Protein AF-A0A1B8TM11-F1 (afdb_monomer_lite)

Secondary structure (DSSP, 8-state):
--HHHHHHHHHHHHHHHHHHHHHHTT----PPPP------------------------------------------HHHHHHHHHHHTT--HHHHHHHTT--HHHHHHHHHHTT-------

Foldseek 3Di:
DCPVVVVVVVVVVVVVVVVVVCVVVVNPPPDPDPDDDDDDDDDDDDDDDDDDDDDDDDDDDDDDDDDDDDPDPDQPPLLVQLLVCLVVLHDLVRSCVVVVHDSVVSVVSCVVVVRDRDHPD

Radius of gyration: 27.38 Å; chains: 1; bounding box: 31×58×80 Å

Sequence (121 aa):
MHERAAQLIYRTLCRVEARLARQALGMDQVPPMPALQVEEVAAVEPAELEEVLQPEAAPVDAFDDEPAPSPSPLLPPMAARIEAMAKRGWTPQMAAHDLRLHPKRVRQIARDYHITFHCLR

Structure (mmCIF, N/CA/C/O backbone):
data_AF-A0A1B8TM11-F1
#
_entry.id   AF-A0A1B8TM11-F1
#
loop_
_atom_site.group_PDB
_atom_site.id
_atom_site.type_symbol
_atom_site.label_atom_id
_atom_site.label_alt_id
_atom_site.label_comp_id
_atom_site.label_asym_id
_atom_site.label_entity_id
_atom_site.label_seq_id
_atom_site.pdbx_PDB_ins_code
_atom_site.Cartn_x
_atom_site.Cartn_y
_atom_site.Cartn_z
_atom_site.occupancy
_atom_site.B_iso_or_equiv
_atom_site.auth_seq_id
_atom_site.auth_comp_id
_atom_site.auth_asym_id
_atom_site.auth_atom_id
_atom_site.pdbx_PDB_model_num
ATOM 1 N N . MET A 1 1 ? -9.868 -21.741 -17.598 1.00 53.34 1 MET A N 1
ATOM 2 C CA . MET A 1 1 ? -8.804 -21.418 -18.576 1.00 53.34 1 MET A CA 1
ATOM 3 C C . MET A 1 1 ? -8.980 -19.963 -19.005 1.00 53.34 1 MET A C 1
ATOM 5 O O . MET A 1 1 ? -10.042 -19.604 -19.492 1.00 53.34 1 MET A O 1
ATOM 9 N N . HIS A 1 2 ? -8.010 -19.100 -18.691 1.00 68.12 2 HIS A N 1
ATOM 10 C CA . HIS A 1 2 ? -8.150 -17.635 -18.626 1.00 68.12 2 HIS A CA 1
ATOM 11 C C . HIS A 1 2 ? -7.940 -16.921 -19.973 1.00 68.12 2 HIS A C 1
ATOM 13 O O . HIS A 1 2 ? -7.069 -16.062 -20.104 1.00 68.12 2 HIS A O 1
ATOM 19 N N . GLU A 1 3 ? -8.750 -17.244 -20.975 1.00 79.12 3 GLU A N 1
ATOM 20 C CA . GLU A 1 3 ? -8.635 -16.677 -22.327 1.00 79.12 3 GLU A CA 1
ATOM 21 C C . GLU A 1 3 ? -8.681 -15.137 -22.335 1.00 79.12 3 GLU A C 1
ATOM 23 O O . GLU A 1 3 ? -7.867 -14.467 -22.970 1.00 79.12 3 GLU A O 1
ATOM 28 N N . ARG A 1 4 ? -9.555 -14.555 -21.507 1.00 80.56 4 ARG A N 1
ATOM 29 C CA . ARG A 1 4 ? -9.673 -13.099 -21.353 1.00 80.56 4 ARG A CA 1
ATOM 30 C C . ARG A 1 4 ? -8.426 -12.454 -20.737 1.00 80.56 4 ARG A C 1
ATOM 32 O O . ARG A 1 4 ? -8.093 -11.325 -21.085 1.00 80.56 4 ARG A O 1
ATOM 39 N N . ALA A 1 5 ? -7.729 -13.157 -19.842 1.00 86.56 5 ALA A N 1
ATOM 40 C CA . ALA A 1 5 ? -6.484 -12.658 -19.261 1.00 86.56 5 ALA A CA 1
ATOM 41 C C . ALA A 1 5 ? -5.348 -12.691 -20.292 1.00 86.56 5 ALA A C 1
ATOM 43 O O . ALA A 1 5 ? -4.614 -11.714 -20.415 1.00 86.56 5 ALA A O 1
ATOM 44 N N . ALA A 1 6 ? -5.261 -13.759 -21.091 1.00 88.06 6 ALA A N 1
ATOM 45 C CA . ALA A 1 6 ? -4.278 -13.873 -22.166 1.00 88.06 6 ALA A CA 1
ATOM 46 C C . ALA A 1 6 ? -4.454 -12.771 -23.229 1.00 88.06 6 ALA A C 1
ATOM 48 O O . ALA A 1 6 ? -3.480 -12.131 -23.622 1.00 88.06 6 ALA A O 1
ATOM 49 N N . GLN A 1 7 ? -5.695 -12.470 -23.624 1.00 91.69 7 GLN A N 1
ATOM 50 C CA . GLN A 1 7 ? -5.990 -11.388 -24.572 1.00 91.69 7 GLN A CA 1
ATOM 51 C C . GLN A 1 7 ? -5.609 -10.000 -24.034 1.00 91.69 7 GLN A C 1
ATOM 53 O O . GLN A 1 7 ? -5.131 -9.149 -24.788 1.00 91.69 7 GLN A O 1
ATOM 58 N N . LEU A 1 8 ? -5.812 -9.757 -22.734 1.00 92.94 8 LEU A N 1
ATOM 59 C CA . LEU A 1 8 ? -5.402 -8.505 -22.094 1.00 92.94 8 LEU A CA 1
ATOM 60 C C . LEU A 1 8 ? -3.880 -8.367 -22.077 1.00 92.94 8 LEU A C 1
ATOM 62 O O . LEU A 1 8 ? -3.375 -7.316 -22.466 1.00 92.94 8 LEU A O 1
ATOM 66 N N . ILE A 1 9 ? -3.169 -9.433 -21.699 1.00 93.25 9 ILE A N 1
ATOM 67 C CA . ILE A 1 9 ? -1.701 -9.465 -21.686 1.00 93.25 9 ILE A CA 1
ATOM 68 C C . ILE A 1 9 ? -1.159 -9.191 -23.092 1.00 93.25 9 ILE A C 1
ATOM 70 O O . ILE A 1 9 ? -0.357 -8.275 -23.273 1.00 93.25 9 ILE A O 1
ATOM 74 N N . TYR A 1 10 ? -1.670 -9.893 -24.104 1.00 93.69 10 TYR A N 1
ATOM 75 C CA . TYR A 1 10 ? -1.257 -9.698 -25.492 1.00 93.69 10 TYR A CA 1
ATOM 76 C C . TYR A 1 10 ? -1.469 -8.250 -25.962 1.00 93.69 10 TYR A C 1
ATOM 78 O O . TYR A 1 10 ? -0.545 -7.602 -26.449 1.00 93.69 10 TYR A O 1
ATOM 86 N N . ARG A 1 11 ? -2.656 -7.680 -25.713 1.00 92.81 11 ARG A N 1
ATOM 87 C CA . ARG A 1 11 ? -2.950 -6.278 -26.055 1.00 92.81 11 ARG A CA 1
ATOM 88 C C . ARG A 1 11 ? -2.027 -5.287 -25.356 1.00 92.81 11 ARG A C 1
ATOM 90 O O . ARG A 1 11 ? -1.677 -4.267 -25.951 1.00 92.81 11 ARG A O 1
ATOM 97 N N . THR A 1 12 ? -1.668 -5.544 -24.099 1.00 93.81 12 THR A N 1
ATOM 98 C CA . THR A 1 12 ? -0.733 -4.676 -23.377 1.00 93.81 12 THR A CA 1
ATOM 99 C C . THR A 1 12 ? 0.672 -4.747 -23.960 1.00 93.81 12 THR A C 1
ATOM 101 O O . THR A 1 12 ? 1.275 -3.695 -24.155 1.00 93.81 12 THR A O 1
ATOM 104 N N . LEU A 1 13 ? 1.149 -5.941 -24.321 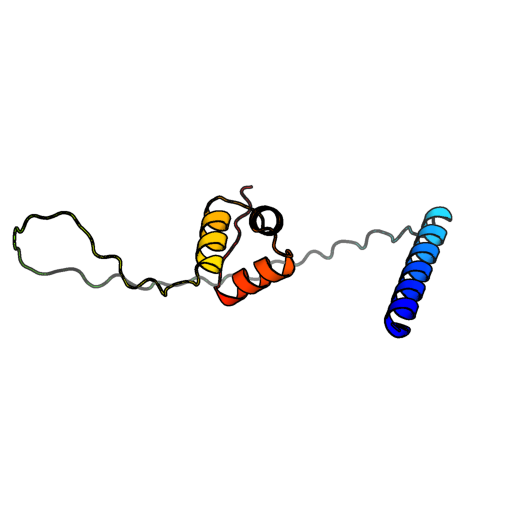1.00 94.81 13 LEU A N 1
ATOM 105 C CA . LEU A 1 13 ? 2.468 -6.123 -24.924 1.00 94.81 13 LEU A CA 1
ATOM 106 C C . LEU A 1 13 ? 2.569 -5.405 -26.274 1.00 94.81 13 LEU A C 1
ATOM 108 O O . LEU A 1 13 ? 3.468 -4.586 -26.445 1.00 94.81 13 LEU A O 1
ATOM 112 N N . CYS A 1 14 ? 1.580 -5.561 -27.160 1.00 91.75 14 CYS A N 1
ATOM 113 C CA . CYS A 1 14 ? 1.590 -4.875 -28.457 1.00 91.75 14 CYS A CA 1
ATOM 114 C C . CYS A 1 14 ? 1.631 -3.340 -28.332 1.00 91.75 14 CYS A C 1
ATOM 116 O O . CYS A 1 14 ? 2.261 -2.662 -29.142 1.00 91.75 14 CYS A O 1
ATOM 118 N N . ARG A 1 15 ? 0.970 -2.757 -27.318 1.00 89.50 15 ARG A N 1
ATOM 119 C CA . ARG A 1 15 ? 1.020 -1.300 -27.080 1.00 89.50 15 ARG A CA 1
ATOM 120 C C . ARG A 1 15 ? 2.394 -0.838 -26.605 1.00 89.50 15 ARG A C 1
ATOM 122 O O . ARG A 1 15 ? 2.819 0.254 -26.976 1.00 89.50 15 ARG A O 1
ATOM 129 N N . VAL A 1 16 ? 3.054 -1.638 -25.771 1.00 90.06 16 VAL A N 1
ATOM 130 C CA . VAL A 1 16 ? 4.400 -1.337 -25.272 1.00 90.06 16 VAL A CA 1
ATOM 131 C C . VAL A 1 16 ? 5.409 -1.443 -26.409 1.00 90.06 16 VAL A C 1
ATOM 133 O O . VAL A 1 16 ? 6.171 -0.505 -26.612 1.00 90.06 16 VAL A O 1
ATOM 136 N N . GLU A 1 17 ? 5.353 -2.510 -27.204 1.00 88.50 17 GLU A N 1
ATOM 137 C CA . GLU A 1 17 ? 6.221 -2.694 -28.373 1.00 88.50 17 GLU A CA 1
ATOM 138 C C . G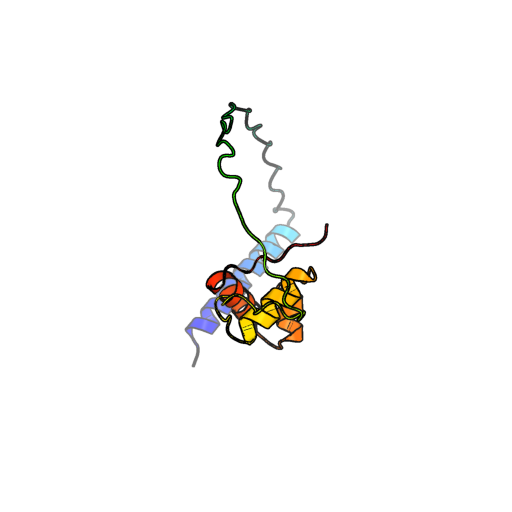LU A 1 17 ? 6.054 -1.562 -29.390 1.00 88.50 17 GLU A C 1
ATOM 140 O O . GLU A 1 17 ? 7.043 -0.993 -29.844 1.00 88.50 17 GLU A O 1
ATOM 145 N N . ALA A 1 18 ? 4.816 -1.149 -29.683 1.00 80.06 18 ALA A N 1
ATOM 146 C CA . ALA A 1 18 ? 4.563 -0.025 -30.583 1.00 80.06 18 ALA A CA 1
ATOM 147 C C . ALA A 1 18 ? 5.112 1.307 -30.043 1.00 80.06 18 ALA A C 1
ATOM 149 O O . ALA A 1 18 ? 5.596 2.130 -30.819 1.00 80.06 18 ALA A O 1
ATOM 150 N N . ARG A 1 19 ? 5.053 1.533 -28.722 1.00 81.62 19 ARG A N 1
ATOM 151 C CA . ARG A 1 19 ? 5.641 2.725 -28.089 1.00 81.62 19 ARG A CA 1
ATOM 152 C C . ARG A 1 19 ? 7.166 2.683 -28.154 1.00 81.62 19 ARG A C 1
ATOM 154 O O . ARG A 1 19 ? 7.773 3.665 -28.556 1.00 81.62 19 ARG A O 1
ATOM 161 N N . LEU A 1 20 ? 7.772 1.541 -27.840 1.00 82.25 20 LEU A N 1
ATOM 162 C CA . LEU A 1 20 ? 9.221 1.361 -27.925 1.00 82.25 20 LEU A CA 1
ATOM 163 C C . LEU A 1 20 ? 9.731 1.519 -29.362 1.00 82.25 20 LEU A C 1
ATOM 165 O O . LEU A 1 20 ? 10.752 2.164 -29.571 1.00 82.25 20 LEU A O 1
ATOM 169 N N . ALA A 1 21 ? 8.999 1.014 -30.358 1.00 79.25 21 ALA A N 1
ATOM 170 C CA . ALA A 1 21 ? 9.332 1.208 -31.767 1.00 79.25 21 ALA A CA 1
ATOM 171 C C . ALA A 1 21 ? 9.269 2.690 -32.177 1.00 79.25 21 ALA A C 1
ATOM 173 O O . ALA A 1 21 ? 10.161 3.175 -32.867 1.00 79.25 21 ALA A O 1
ATOM 174 N N . ARG A 1 22 ? 8.260 3.440 -31.712 1.00 75.44 22 ARG A N 1
ATOM 175 C CA . ARG A 1 22 ? 8.166 4.895 -31.946 1.00 75.44 22 ARG A CA 1
ATOM 176 C C . ARG A 1 22 ? 9.292 5.666 -31.262 1.00 75.44 22 ARG A C 1
ATOM 178 O O . ARG A 1 22 ? 9.848 6.576 -31.870 1.00 75.44 22 ARG A O 1
ATOM 185 N N . GLN A 1 23 ? 9.657 5.270 -30.046 1.00 77.00 23 GLN A N 1
ATOM 186 C CA . GLN A 1 23 ? 10.775 5.846 -29.306 1.00 77.00 23 GLN A CA 1
ATOM 187 C C . GLN A 1 23 ? 12.117 5.562 -29.999 1.00 77.00 23 GLN A C 1
ATOM 189 O O . GLN A 1 23 ? 12.933 6.469 -30.138 1.00 77.00 23 GLN A O 1
ATOM 194 N N . ALA A 1 24 ? 12.323 4.338 -30.496 1.00 75.69 24 ALA A N 1
ATOM 195 C CA . ALA A 1 24 ? 13.515 3.947 -31.251 1.00 75.69 24 ALA A CA 1
ATOM 196 C C . ALA A 1 24 ? 13.635 4.688 -32.593 1.00 75.69 24 ALA A C 1
ATOM 198 O O . ALA A 1 24 ? 14.738 5.011 -33.022 1.00 75.69 24 ALA A O 1
ATOM 199 N N . LEU A 1 25 ? 12.504 5.008 -33.227 1.00 78.38 25 LEU A N 1
ATOM 200 C CA . LEU A 1 25 ? 12.441 5.841 -34.431 1.00 78.38 25 LEU A CA 1
ATOM 201 C C . LEU A 1 25 ? 12.514 7.351 -34.130 1.00 78.38 25 LEU A C 1
ATOM 203 O O . LEU A 1 25 ? 12.373 8.160 -35.044 1.00 78.38 25 LEU A O 1
ATOM 207 N N . GLY A 1 26 ? 12.704 7.750 -32.866 1.00 72.25 26 GLY A N 1
ATOM 208 C CA . GLY A 1 26 ? 12.790 9.157 -32.463 1.00 72.25 26 GLY A CA 1
ATOM 209 C C . GLY A 1 26 ? 11.488 9.946 -32.649 1.00 72.25 26 GLY A C 1
ATOM 210 O O . GLY A 1 26 ? 11.507 11.175 -32.627 1.00 72.25 26 GLY A O 1
ATOM 211 N N . MET A 1 27 ? 10.354 9.260 -32.829 1.00 64.94 27 MET A N 1
ATOM 212 C CA . MET A 1 27 ? 9.047 9.862 -33.130 1.00 64.94 27 MET A CA 1
ATOM 213 C C . MET A 1 27 ? 8.250 10.267 -31.877 1.00 64.94 27 MET A C 1
ATOM 215 O O . MET A 1 27 ? 7.102 10.685 -31.999 1.00 64.94 27 MET A O 1
ATOM 219 N N . ASP A 1 28 ? 8.833 10.146 -30.680 1.00 61.53 28 ASP A N 1
ATOM 220 C CA . ASP A 1 28 ? 8.198 10.481 -29.391 1.00 61.53 28 ASP A CA 1
ATOM 221 C C . ASP A 1 28 ? 8.534 11.908 -28.906 1.00 61.53 28 ASP A C 1
ATOM 223 O O . ASP A 1 28 ? 8.434 12.222 -27.720 1.00 61.53 28 ASP A O 1
ATOM 227 N N . GLN A 1 29 ? 8.932 12.804 -29.817 1.00 59.91 29 GLN A N 1
ATOM 228 C CA . GLN A 1 29 ? 9.014 14.230 -29.504 1.00 59.91 29 GLN A CA 1
ATOM 229 C C . GLN A 1 29 ? 7.605 14.822 -29.484 1.00 59.91 29 GLN A C 1
ATOM 231 O O . GLN A 1 29 ? 7.133 15.394 -30.464 1.00 59.91 29 GLN A O 1
ATOM 236 N N . VAL A 1 30 ? 6.916 14.670 -28.354 1.00 63.16 30 VAL A N 1
ATOM 237 C CA . VAL A 1 30 ? 5.793 15.547 -28.022 1.00 63.16 30 VAL A CA 1
ATOM 238 C C . VAL A 1 30 ? 6.411 16.911 -27.700 1.00 63.16 30 VAL A C 1
ATOM 240 O O . VAL A 1 30 ? 7.133 17.005 -26.704 1.00 63.16 30 VAL A O 1
ATOM 243 N N . PRO A 1 31 ? 6.205 17.956 -28.525 1.00 53.75 31 PRO A N 1
ATOM 244 C CA . PRO A 1 31 ? 6.693 19.281 -28.179 1.00 53.75 31 PRO A CA 1
ATOM 245 C C . PRO A 1 31 ? 6.085 19.681 -26.827 1.00 53.75 31 PRO A C 1
ATOM 247 O O . PRO A 1 31 ? 4.903 19.403 -26.593 1.00 53.75 31 PRO A O 1
ATOM 250 N N . PRO A 1 32 ? 6.861 20.292 -25.916 1.00 52.78 32 PRO A N 1
ATOM 251 C CA . PRO A 1 32 ? 6.322 20.728 -24.638 1.00 52.78 32 PRO A CA 1
ATOM 252 C C . PRO A 1 32 ? 5.171 21.697 -24.914 1.00 52.78 32 PRO A C 1
ATOM 254 O O . PRO A 1 32 ? 5.358 22.718 -25.576 1.00 52.78 32 PRO A O 1
ATOM 257 N N . MET A 1 33 ? 3.964 21.361 -24.451 1.00 56.16 33 MET A N 1
ATOM 258 C CA . MET A 1 33 ? 2.854 22.305 -24.525 1.00 56.16 33 MET A CA 1
ATOM 259 C C . MET A 1 33 ? 3.222 23.540 -23.696 1.00 56.16 33 MET A C 1
ATOM 261 O O . MET A 1 33 ? 3.702 23.378 -22.568 1.00 56.16 33 MET A O 1
ATOM 265 N N . PRO A 1 34 ? 3.022 24.762 -24.218 1.00 52.50 34 PRO A N 1
ATOM 266 C CA . PRO A 1 34 ? 3.266 25.963 -23.440 1.00 52.50 34 PRO A CA 1
ATOM 267 C C . PRO A 1 34 ? 2.352 25.956 -22.211 1.00 52.50 34 PRO A C 1
ATOM 269 O O . PRO A 1 34 ? 1.155 25.681 -22.311 1.00 52.50 34 PRO A O 1
ATOM 272 N N . ALA A 1 35 ? 2.936 26.229 -21.045 1.00 49.81 35 ALA A N 1
ATOM 273 C CA . ALA A 1 35 ? 2.197 26.381 -19.805 1.00 49.81 35 ALA A CA 1
ATOM 274 C C . ALA A 1 35 ? 1.243 27.576 -19.941 1.00 49.81 35 ALA A C 1
ATOM 276 O O . ALA A 1 35 ? 1.677 28.726 -19.984 1.00 49.81 35 ALA A O 1
ATOM 277 N N . LEU A 1 36 ? -0.057 27.297 -20.031 1.00 53.53 36 LEU A N 1
ATOM 278 C CA . LEU A 1 36 ? -1.090 28.302 -19.821 1.00 53.53 36 LEU A CA 1
ATOM 279 C C . LEU A 1 36 ? -0.983 28.768 -18.366 1.00 53.53 36 LEU A C 1
ATOM 281 O O . LEU A 1 36 ? -1.193 27.989 -17.436 1.00 53.53 36 LEU A O 1
ATOM 285 N N . GLN A 1 37 ? -0.586 30.026 -18.196 1.00 47.97 37 GLN A N 1
ATOM 286 C CA . GLN A 1 37 ? -0.602 30.726 -16.920 1.00 47.97 37 GLN A CA 1
ATOM 287 C C . GLN A 1 37 ? -2.060 30.815 -16.464 1.00 47.97 37 GLN A C 1
ATOM 289 O O . GLN A 1 37 ? -2.902 31.349 -17.182 1.00 47.97 37 GLN A O 1
ATOM 294 N N . VAL A 1 38 ? -2.366 30.233 -15.308 1.00 54.84 38 VAL A N 1
ATOM 295 C CA . VAL A 1 38 ? -3.674 30.388 -14.673 1.00 54.84 38 VAL A CA 1
ATOM 296 C C . VAL A 1 38 ? -3.586 31.651 -13.829 1.00 54.84 38 VAL A C 1
ATOM 298 O O . VAL A 1 38 ? -2.880 31.669 -12.823 1.00 54.84 38 VAL A O 1
ATOM 301 N N . GLU A 1 39 ? -4.235 32.712 -14.307 1.00 49.81 39 GLU A N 1
ATOM 302 C CA . GLU A 1 39 ? -4.409 33.964 -13.581 1.00 49.81 39 GLU A CA 1
ATOM 303 C C . GLU A 1 39 ? -5.143 33.736 -12.253 1.00 49.81 39 GLU A C 1
ATOM 305 O O . GLU A 1 39 ? -6.121 32.994 -12.143 1.00 49.81 39 GLU A O 1
ATOM 310 N N . GLU A 1 40 ? -4.597 34.410 -11.253 1.00 54.78 40 GLU A N 1
ATOM 311 C CA . GLU A 1 40 ? -5.067 34.625 -9.897 1.00 54.78 40 GLU A CA 1
ATOM 312 C C . GLU A 1 40 ? -6.454 35.282 -9.881 1.00 54.78 40 GLU A C 1
ATOM 314 O O . GLU A 1 40 ? -6.641 36.360 -10.442 1.00 54.78 40 GLU A O 1
ATOM 319 N N . VAL A 1 41 ? -7.430 34.666 -9.200 1.00 45.62 41 VAL A N 1
ATOM 320 C CA . VAL A 1 41 ? -8.691 35.340 -8.858 1.00 45.62 41 VAL A CA 1
ATOM 321 C C . VAL A 1 41 ? -9.086 35.039 -7.410 1.00 45.62 41 VAL A C 1
ATOM 323 O O . VAL A 1 41 ? -9.571 33.960 -7.085 1.00 45.62 41 VAL A O 1
ATOM 326 N N . ALA A 1 42 ? -8.854 36.064 -6.588 1.00 40.16 42 ALA A N 1
ATOM 327 C CA . ALA A 1 42 ? -9.663 36.576 -5.480 1.00 40.16 42 ALA A CA 1
ATOM 328 C C . ALA A 1 42 ? -10.062 35.656 -4.303 1.00 40.16 42 ALA A C 1
ATOM 330 O O . ALA A 1 42 ? -10.994 34.861 -4.369 1.00 40.16 42 ALA A O 1
ATOM 331 N N . ALA A 1 43 ? -9.383 35.918 -3.180 1.00 48.69 43 ALA A N 1
ATOM 332 C CA . ALA A 1 43 ? -9.924 36.258 -1.858 1.00 48.69 43 ALA A CA 1
ATOM 333 C C . ALA A 1 43 ? -11.318 35.732 -1.460 1.00 48.69 43 ALA A C 1
ATOM 335 O O . ALA A 1 43 ? -12.334 36.222 -1.947 1.00 48.69 43 ALA A O 1
ATOM 336 N N . VAL A 1 44 ? -11.351 34.891 -0.419 1.00 45.09 44 VAL A N 1
ATOM 337 C CA . VAL A 1 44 ? -12.447 34.864 0.564 1.00 45.09 44 VAL A CA 1
ATOM 338 C C . VAL A 1 44 ? -11.843 34.632 1.953 1.00 45.09 44 VAL A C 1
ATOM 340 O O . VAL A 1 44 ? -11.213 33.605 2.201 1.00 45.09 44 VAL A O 1
ATOM 343 N N . GLU A 1 45 ? -12.009 35.616 2.832 1.00 51.12 45 GLU A N 1
ATOM 344 C CA . GLU A 1 45 ? -11.588 35.594 4.236 1.00 51.12 45 GLU A CA 1
ATOM 345 C C . GLU A 1 45 ? -12.503 34.684 5.073 1.00 51.12 45 GLU A C 1
ATOM 347 O O . GLU A 1 45 ? -13.723 34.733 4.890 1.00 51.12 45 GLU A O 1
ATOM 352 N N . PRO A 1 46 ? -11.986 33.891 6.028 1.00 42.03 46 PRO A N 1
ATOM 353 C CA . PRO A 1 46 ? -12.822 33.318 7.069 1.00 42.03 46 PRO A CA 1
ATOM 354 C C . PRO A 1 46 ? -12.925 34.298 8.243 1.00 42.03 46 PRO A C 1
ATOM 356 O O . PRO A 1 46 ? -12.005 34.440 9.048 1.00 42.03 46 PRO A O 1
ATOM 359 N N . ALA A 1 47 ? -14.078 34.961 8.314 1.00 41.69 47 ALA A N 1
ATOM 360 C CA . ALA A 1 47 ? -14.543 35.696 9.477 1.00 41.69 47 ALA A CA 1
ATOM 361 C C . ALA A 1 47 ? -14.679 34.771 10.702 1.00 41.69 47 ALA A C 1
ATOM 363 O O . ALA A 1 47 ? -15.259 33.688 10.619 1.00 41.69 47 ALA A O 1
ATOM 364 N N . GLU A 1 48 ? -14.088 35.232 11.804 1.00 49.84 48 GLU A N 1
ATOM 365 C CA . GLU A 1 48 ? -14.615 35.263 13.174 1.00 49.84 48 GLU A CA 1
ATOM 366 C C . GLU A 1 48 ? -15.647 34.189 13.558 1.00 49.84 48 GLU A C 1
ATOM 368 O O . GLU A 1 48 ? -16.808 34.230 13.155 1.00 49.84 48 GLU A O 1
ATOM 373 N N . LEU A 1 49 ? -15.251 33.287 14.459 1.00 50.84 49 LEU A N 1
ATOM 374 C CA . LEU A 1 49 ? -16.191 32.636 15.367 1.00 50.84 49 LEU A CA 1
ATOM 375 C C . LEU A 1 49 ? -15.594 32.643 16.768 1.00 50.84 49 LEU A C 1
ATOM 377 O O . LEU A 1 49 ? -14.619 31.959 17.077 1.00 50.84 49 LEU A O 1
ATOM 381 N N . GLU A 1 50 ? -16.189 33.536 17.543 1.00 47.22 50 GLU A N 1
ATOM 382 C CA . GLU A 1 50 ? -15.843 33.968 18.877 1.00 47.22 50 GLU A CA 1
ATOM 383 C C . GLU A 1 50 ? -15.857 32.834 19.905 1.00 47.22 50 GLU A C 1
ATOM 385 O O . GLU A 1 50 ? -16.754 31.996 20.000 1.00 47.22 50 GLU A O 1
ATOM 390 N N . GLU A 1 51 ? -14.820 32.907 20.720 1.00 54.06 51 GLU A N 1
ATOM 391 C CA . GLU A 1 51 ? -14.703 32.494 22.103 1.00 54.06 51 GLU A CA 1
ATOM 392 C C . GLU A 1 51 ? -15.884 32.980 22.961 1.00 54.06 51 GLU A C 1
ATOM 394 O O . GLU A 1 51 ? -15.958 34.158 23.284 1.00 54.06 51 GLU A O 1
ATOM 399 N N . VAL A 1 52 ? -16.759 32.079 23.422 1.00 41.38 52 VAL A N 1
ATOM 400 C CA . VAL A 1 52 ? -17.454 32.257 24.709 1.00 41.38 52 VAL A CA 1
ATOM 401 C C . VAL A 1 52 ? -17.768 30.886 25.312 1.00 41.38 52 VAL A C 1
ATOM 403 O O . VAL A 1 52 ? -18.680 30.201 24.863 1.00 41.38 52 VAL A O 1
ATOM 406 N N . LEU A 1 53 ? -17.006 30.479 26.329 1.00 37.59 53 LEU A N 1
ATOM 407 C CA . LEU A 1 53 ? -17.536 30.099 27.648 1.00 37.59 53 LEU A CA 1
ATOM 408 C C . LEU A 1 53 ? -16.377 29.618 28.542 1.00 37.59 53 LEU A C 1
ATOM 410 O O . LEU A 1 53 ? -15.969 28.460 28.530 1.00 37.59 53 LEU A O 1
ATOM 414 N N . GLN A 1 54 ? -15.875 30.531 29.361 1.00 44.09 54 GLN A N 1
ATOM 415 C CA . GLN A 1 54 ? -15.376 30.225 30.703 1.00 44.09 54 GLN A CA 1
ATOM 416 C C . GLN A 1 54 ? -16.347 30.897 31.694 1.00 44.09 54 GLN A C 1
ATOM 418 O O . GLN A 1 54 ? -17.095 31.783 31.271 1.00 44.09 54 GLN A O 1
ATOM 423 N N . PRO A 1 55 ? -16.231 30.698 33.014 1.00 59.72 55 PRO A N 1
ATOM 424 C CA . PRO A 1 55 ? -16.029 29.488 33.823 1.00 59.72 55 PRO A CA 1
ATOM 425 C C . PRO A 1 55 ? -17.106 29.433 34.946 1.00 59.72 55 PRO A C 1
ATOM 427 O O . PRO A 1 55 ? -17.956 30.311 34.994 1.00 59.72 55 PRO A O 1
ATOM 430 N N . GLU A 1 56 ? -17.090 28.424 35.833 1.00 42.38 56 GLU A N 1
ATOM 431 C CA . GLU A 1 56 ? -17.452 28.503 37.281 1.00 42.38 56 GLU A CA 1
ATOM 432 C C . GLU A 1 56 ? -17.591 27.078 37.864 1.00 42.38 56 GLU A C 1
ATOM 434 O O . GLU A 1 56 ? -18.422 26.293 37.417 1.00 42.38 56 GLU A O 1
ATOM 439 N N . ALA A 1 57 ? -16.650 26.688 38.736 1.00 37.88 57 ALA A N 1
ATOM 440 C CA . ALA A 1 57 ? -16.850 26.418 40.177 1.00 37.88 57 ALA A CA 1
ATOM 441 C C . ALA A 1 57 ? -17.322 24.968 40.465 1.00 37.88 57 ALA A C 1
ATOM 443 O O . ALA A 1 57 ? -18.261 24.484 39.855 1.00 37.88 57 ALA A O 1
ATOM 444 N N . ALA A 1 58 ? -16.761 24.162 41.371 1.00 39.72 58 ALA A N 1
ATOM 445 C CA . ALA A 1 58 ? -15.888 24.364 42.527 1.00 39.72 58 ALA A CA 1
ATOM 446 C C . ALA A 1 58 ? -15.233 22.988 42.901 1.00 39.72 58 ALA A C 1
ATOM 448 O O . ALA A 1 58 ? -15.494 21.995 42.220 1.00 39.72 58 ALA A O 1
ATOM 449 N N . PRO A 1 59 ? -14.373 22.904 43.936 1.00 49.75 59 PRO A N 1
ATOM 450 C CA . PRO A 1 59 ? -13.250 21.970 44.027 1.00 49.75 59 PRO A CA 1
ATOM 451 C C . PRO A 1 59 ? -13.593 20.642 44.710 1.00 49.75 59 PRO A C 1
ATOM 453 O O . PRO A 1 59 ? -14.430 20.599 45.606 1.00 49.75 59 PRO A O 1
ATOM 456 N N . VAL A 1 60 ? -12.850 19.589 44.375 1.00 41.84 60 VAL A N 1
ATOM 457 C CA . VAL A 1 60 ? -12.636 18.445 45.272 1.00 41.84 60 VAL A CA 1
ATOM 458 C C . VAL A 1 60 ? -11.280 17.821 44.965 1.00 41.84 60 VAL A C 1
ATOM 460 O O . VAL A 1 60 ? -11.090 17.186 43.932 1.00 41.84 60 VAL A O 1
ATOM 463 N N . ASP A 1 61 ? -10.343 18.034 45.888 1.00 44.59 61 ASP A N 1
ATOM 464 C CA . ASP A 1 61 ? -9.164 17.196 46.068 1.00 44.59 61 ASP A CA 1
ATOM 465 C C . ASP A 1 61 ? -9.606 15.735 46.211 1.00 44.59 61 ASP A C 1
ATOM 467 O O . ASP A 1 61 ? -10.241 15.355 47.197 1.00 44.59 61 ASP A O 1
ATOM 471 N N . ALA A 1 62 ? -9.251 14.911 45.235 1.00 38.38 62 ALA A N 1
ATOM 472 C CA . ALA A 1 62 ? -9.184 13.471 45.396 1.00 38.38 62 ALA A CA 1
ATOM 473 C C . ALA A 1 62 ? -8.077 12.951 44.480 1.00 38.38 62 ALA A C 1
ATOM 475 O O . ALA A 1 62 ? -8.186 12.967 43.257 1.00 38.38 62 ALA A O 1
ATOM 476 N N . PHE A 1 63 ? -6.989 12.552 45.129 1.00 40.56 63 PHE A N 1
ATOM 477 C CA . PHE A 1 63 ? -5.939 11.691 44.612 1.00 40.56 63 PHE A CA 1
ATOM 478 C C . PHE A 1 63 ? -6.533 10.553 43.767 1.00 40.56 63 PHE A C 1
ATOM 480 O O . PHE A 1 63 ? -7.362 9.799 44.267 1.00 40.56 63 PHE A O 1
ATOM 487 N N . ASP A 1 64 ? -6.170 10.479 42.489 1.00 40.81 64 ASP A N 1
ATOM 488 C CA . ASP A 1 64 ? -5.416 9.370 41.890 1.00 40.81 64 ASP A CA 1
ATOM 489 C C . ASP A 1 64 ? -5.331 9.575 40.368 1.00 40.81 64 ASP A C 1
ATOM 491 O O . ASP A 1 64 ? -6.296 9.910 39.678 1.00 40.81 64 ASP A O 1
ATOM 495 N N . ASP A 1 65 ? -4.110 9.434 39.874 1.00 45.22 65 ASP A N 1
ATOM 496 C CA . ASP A 1 65 ? -3.647 9.730 38.526 1.00 45.22 65 ASP A CA 1
ATOM 497 C C . ASP A 1 65 ? -3.982 8.545 37.600 1.00 45.22 65 ASP A C 1
ATOM 499 O O . ASP A 1 65 ? -3.187 7.625 37.444 1.00 45.22 65 ASP A O 1
ATOM 503 N N . GLU A 1 66 ? -5.178 8.522 37.003 1.00 41.81 66 GLU A N 1
ATOM 504 C CA . GLU A 1 66 ? -5.452 7.674 35.831 1.00 41.81 66 GLU A CA 1
ATOM 505 C C . GLU A 1 66 ? -6.580 8.283 34.968 1.00 41.81 66 GLU A C 1
ATOM 507 O O . GLU A 1 66 ? -7.763 8.150 35.295 1.00 41.81 66 GLU A O 1
ATOM 512 N N . PRO A 1 67 ? -6.282 8.990 33.857 1.00 42.69 67 PRO A N 1
ATOM 513 C CA . PRO A 1 67 ? -7.332 9.474 32.976 1.00 42.69 67 PRO A CA 1
ATOM 514 C C . PRO A 1 67 ? -7.863 8.305 32.143 1.00 42.69 67 PRO A C 1
ATOM 516 O O . PRO A 1 67 ? -7.190 7.783 31.251 1.00 42.69 67 PRO A O 1
ATOM 519 N N . ALA A 1 68 ? -9.104 7.915 32.434 1.00 46.91 68 ALA A N 1
ATOM 520 C CA . ALA A 1 68 ? -9.901 7.003 31.627 1.00 46.91 68 ALA A CA 1
ATOM 521 C C . ALA A 1 68 ? -9.777 7.349 30.128 1.00 46.91 68 ALA A C 1
ATOM 523 O O . ALA A 1 68 ? -10.034 8.499 29.749 1.00 46.91 68 ALA A O 1
ATOM 524 N N . PRO A 1 69 ? -9.422 6.398 29.241 1.00 48.19 69 PRO A N 1
ATOM 525 C CA . PRO A 1 69 ? -9.442 6.680 27.821 1.00 48.19 69 PRO A CA 1
ATOM 526 C C . PRO A 1 69 ? -10.898 6.897 27.412 1.00 48.19 69 PRO A C 1
ATOM 528 O O . PRO A 1 69 ? -11.746 6.012 27.549 1.00 48.19 69 PRO A O 1
ATOM 531 N N . SER A 1 70 ? -11.184 8.090 26.892 1.00 46.31 70 SER A N 1
ATOM 532 C CA . SER A 1 70 ? -12.388 8.370 26.112 1.00 46.31 70 SER A CA 1
ATOM 533 C C . SER A 1 70 ? -12.641 7.206 25.143 1.00 46.31 70 SER A C 1
ATOM 535 O O . SER A 1 70 ? -11.660 6.641 24.642 1.00 46.31 70 SER A O 1
ATOM 537 N N . PRO A 1 71 ? -13.898 6.831 24.832 1.00 47.47 71 PRO A N 1
ATOM 538 C CA . PRO A 1 71 ? -14.167 5.806 23.834 1.00 47.47 71 PRO A CA 1
ATOM 539 C C . PRO A 1 71 ? -13.757 6.353 22.464 1.00 47.47 71 PRO A C 1
ATOM 541 O O . PRO A 1 71 ? -14.568 6.859 21.693 1.00 47.47 71 PRO A O 1
ATOM 544 N N . SER A 1 72 ? -12.461 6.272 22.163 1.00 54.84 72 SER A N 1
ATOM 545 C CA . SER A 1 72 ? -11.963 6.339 20.803 1.00 54.84 72 SER A CA 1
ATOM 546 C C . SER A 1 72 ? -12.764 5.294 20.035 1.00 54.84 72 SER A C 1
ATOM 548 O O . SER A 1 72 ? -12.886 4.170 20.537 1.00 54.84 72 SER A O 1
ATOM 550 N N . PRO A 1 73 ? -13.349 5.624 18.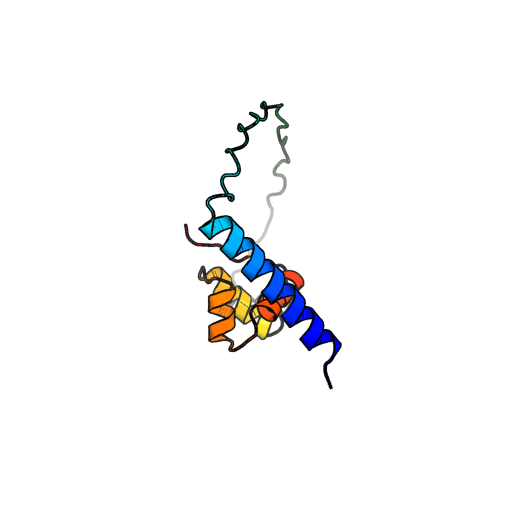871 1.00 58.00 73 PRO A N 1
ATOM 551 C CA . PRO A 1 73 ? -14.014 4.620 18.058 1.00 58.00 73 PRO A CA 1
ATOM 552 C C . PRO A 1 73 ? -13.009 3.489 17.852 1.00 58.00 73 PRO A C 1
ATOM 554 O O . PRO A 1 73 ? -11.943 3.710 17.279 1.00 58.00 73 PRO A O 1
ATOM 557 N N . LEU A 1 74 ? -13.294 2.320 18.437 1.00 71.25 74 LEU A N 1
ATOM 558 C CA . LEU A 1 74 ? -12.368 1.194 18.477 1.00 71.25 74 LEU A CA 1
ATOM 559 C C . LEU A 1 74 ? -12.055 0.794 17.038 1.00 71.25 74 LEU A C 1
ATOM 561 O O . LEU A 1 74 ? -12.831 0.099 16.381 1.00 71.25 74 LEU A O 1
ATOM 565 N N . LEU A 1 75 ? -10.920 1.267 16.528 1.00 73.44 75 LEU A N 1
ATOM 566 C CA . LEU A 1 75 ? -10.420 0.855 15.234 1.00 73.44 75 LEU A CA 1
ATOM 567 C C . LEU A 1 75 ? -10.162 -0.653 15.298 1.00 73.44 75 LEU A C 1
ATOM 569 O O . LEU A 1 75 ? -9.594 -1.136 16.284 1.00 73.44 75 LEU A O 1
ATOM 573 N N . PRO A 1 76 ? -10.510 -1.421 14.251 1.00 86.00 76 PRO A N 1
ATOM 574 C CA . PRO A 1 76 ? -10.077 -2.801 14.176 1.00 86.00 76 PRO A CA 1
ATOM 575 C C . PRO A 1 76 ? -8.556 -2.877 14.350 1.00 86.00 76 PRO A C 1
ATOM 577 O O . PRO A 1 76 ? -7.840 -1.977 13.894 1.00 86.00 76 PRO A O 1
ATOM 580 N N . PRO A 1 77 ? -8.026 -3.975 14.909 1.00 8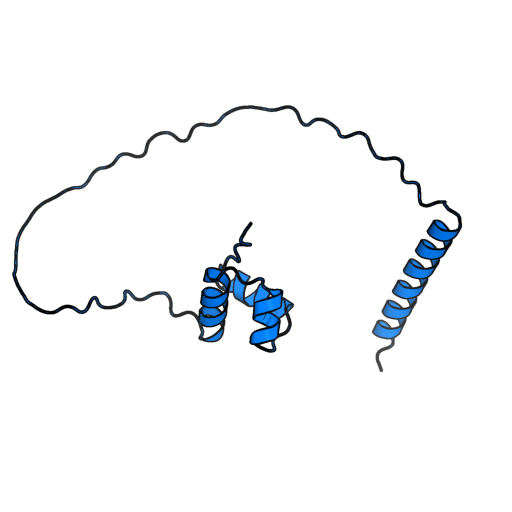8.56 77 PRO A N 1
ATOM 581 C CA . PRO A 1 77 ? -6.609 -4.089 15.258 1.00 88.56 77 PRO A CA 1
ATOM 582 C C . PRO A 1 77 ? -5.670 -3.830 14.068 1.00 88.56 77 PRO A C 1
ATOM 584 O O . PRO A 1 77 ? -4.554 -3.347 14.236 1.00 88.56 77 PRO A O 1
ATOM 587 N N . MET A 1 78 ? -6.127 -4.103 12.842 1.00 89.44 78 MET A N 1
ATOM 588 C CA . MET A 1 78 ? -5.377 -3.793 11.626 1.00 89.44 78 MET A CA 1
ATOM 589 C C . MET A 1 78 ? -5.341 -2.291 11.306 1.00 89.44 78 MET A C 1
ATOM 59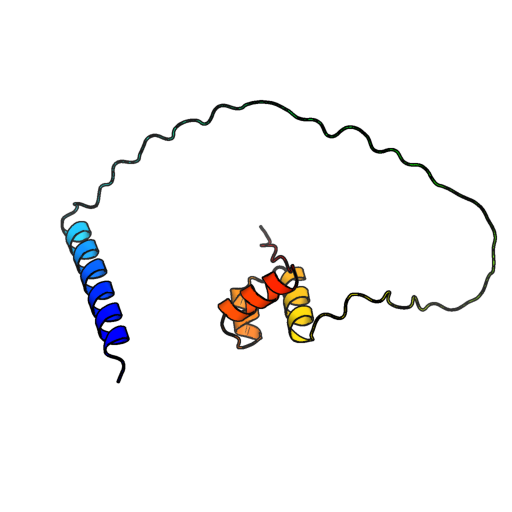1 O O . MET A 1 78 ? -4.291 -1.774 10.933 1.00 89.44 78 MET A O 1
ATOM 595 N N . ALA A 1 79 ? -6.467 -1.590 11.449 1.00 90.94 79 ALA A N 1
ATOM 596 C CA . ALA A 1 79 ? -6.559 -0.157 11.184 1.00 90.94 79 ALA A CA 1
ATOM 597 C C . ALA A 1 79 ? -5.736 0.641 12.204 1.00 90.94 79 ALA A C 1
ATOM 599 O O . ALA A 1 79 ? -4.950 1.490 11.799 1.00 90.94 79 ALA A O 1
ATOM 600 N N . ALA A 1 80 ? -5.799 0.273 13.489 1.00 91.50 80 ALA A N 1
ATOM 601 C CA . ALA A 1 80 ? -4.978 0.880 14.541 1.00 91.50 80 ALA A CA 1
ATOM 602 C C . ALA A 1 80 ? -3.468 0.734 14.267 1.00 91.50 80 ALA A C 1
ATOM 604 O O . ALA A 1 80 ? -2.698 1.683 14.410 1.00 91.50 80 ALA A O 1
ATOM 605 N N . ARG A 1 81 ? -3.026 -0.446 13.803 1.00 92.06 81 ARG A N 1
ATOM 606 C CA . ARG A 1 81 ? -1.621 -0.666 13.414 1.00 92.06 81 ARG A CA 1
ATOM 607 C C . ARG A 1 81 ? -1.212 0.203 12.225 1.00 92.06 81 ARG A C 1
ATOM 609 O O . ARG A 1 81 ? -0.122 0.770 12.238 1.00 92.06 81 ARG A O 1
ATOM 616 N N . ILE A 1 82 ? -2.068 0.305 11.207 1.00 92.69 82 ILE A N 1
ATOM 617 C CA . ILE A 1 82 ? -1.814 1.141 10.025 1.00 92.69 82 ILE A CA 1
ATOM 618 C C . ILE A 1 82 ? -1.747 2.623 10.413 1.00 92.69 82 ILE A C 1
ATOM 620 O O . ILE A 1 82 ? -0.848 3.325 9.957 1.00 92.69 82 ILE A O 1
ATOM 624 N N . GLU A 1 83 ? -2.638 3.085 11.288 1.00 92.75 83 GLU A N 1
ATOM 625 C CA . GLU A 1 83 ? -2.651 4.456 11.797 1.00 92.75 83 GLU A CA 1
ATOM 626 C C . GLU A 1 83 ? -1.374 4.781 12.585 1.00 92.75 83 GLU A C 1
ATOM 628 O O . GLU A 1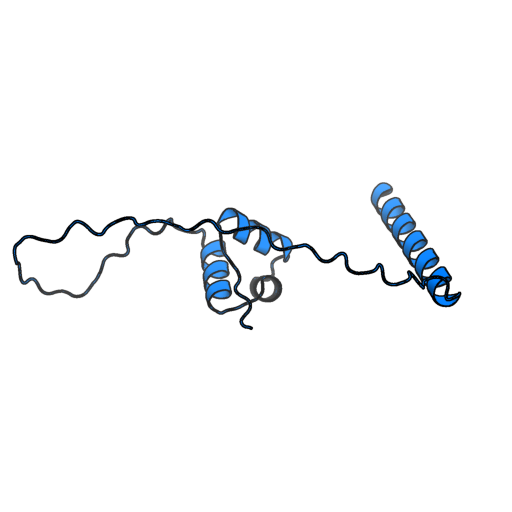 83 ? -0.742 5.809 12.348 1.00 92.75 83 GLU A O 1
ATOM 633 N N . ALA A 1 84 ? -0.931 3.879 13.466 1.00 91.94 84 ALA A N 1
ATOM 634 C CA . ALA A 1 84 ? 0.316 4.050 14.208 1.00 91.94 84 ALA A CA 1
ATOM 635 C C . ALA A 1 84 ? 1.540 4.148 13.279 1.00 91.94 84 ALA A C 1
ATOM 637 O O . ALA A 1 84 ? 2.439 4.953 13.521 1.00 91.94 84 ALA A O 1
ATOM 638 N N . MET A 1 85 ? 1.577 3.364 12.197 1.00 93.12 85 MET A N 1
ATOM 639 C CA . MET A 1 85 ? 2.625 3.472 11.174 1.00 93.12 85 MET A CA 1
ATOM 640 C C . MET A 1 85 ? 2.541 4.795 10.410 1.00 93.12 85 MET A C 1
ATOM 642 O O . MET A 1 85 ? 3.562 5.449 10.201 1.00 93.12 85 MET A O 1
ATOM 646 N N . ALA A 1 86 ? 1.335 5.222 10.037 1.00 91.44 86 ALA A N 1
ATOM 647 C CA . ALA A 1 86 ? 1.120 6.487 9.346 1.00 91.44 86 ALA A CA 1
ATOM 648 C C . ALA A 1 86 ? 1.581 7.689 10.191 1.00 91.44 86 ALA A C 1
ATOM 650 O O . ALA A 1 86 ? 2.282 8.561 9.678 1.00 91.44 86 ALA A O 1
ATOM 651 N N . LYS A 1 87 ? 1.300 7.678 11.503 1.00 91.19 87 LYS A N 1
ATOM 652 C CA . LYS A 1 87 ? 1.786 8.678 12.475 1.00 91.19 87 LYS A CA 1
ATOM 653 C C . LYS A 1 87 ? 3.314 8.709 12.597 1.00 91.19 87 LYS A C 1
ATOM 655 O O . LYS A 1 87 ? 3.879 9.754 12.890 1.00 91.19 87 LYS A O 1
ATOM 660 N N . ARG A 1 88 ? 3.995 7.590 12.327 1.00 91.25 88 ARG A N 1
ATOM 661 C CA . ARG A 1 88 ? 5.469 7.500 12.269 1.00 91.25 88 ARG A CA 1
ATOM 662 C C . ARG A 1 88 ? 6.053 7.957 10.924 1.00 91.25 88 ARG A C 1
ATOM 664 O O . ARG A 1 88 ? 7.242 7.761 10.692 1.00 91.25 88 ARG A O 1
ATOM 671 N N . GLY A 1 89 ? 5.236 8.501 10.020 1.00 91.44 89 GLY A N 1
ATOM 672 C CA . GLY A 1 89 ? 5.672 8.968 8.701 1.00 91.44 89 GLY A CA 1
ATOM 673 C C . GLY A 1 89 ? 5.909 7.848 7.687 1.00 91.44 89 GLY A C 1
ATOM 674 O O . GLY A 1 89 ? 6.613 8.040 6.696 1.00 91.44 89 GLY A O 1
ATOM 675 N N . TRP A 1 90 ? 5.363 6.652 7.926 1.00 92.75 90 TRP A N 1
ATOM 676 C CA . TRP A 1 90 ? 5.525 5.544 6.991 1.00 92.75 90 TRP A CA 1
ATOM 677 C C . TRP A 1 90 ? 4.741 5.793 5.709 1.00 92.75 90 TRP A C 1
ATOM 679 O O . TRP A 1 90 ? 3.694 6.433 5.709 1.00 92.75 90 TRP A O 1
ATOM 689 N N . THR A 1 91 ? 5.206 5.217 4.602 1.00 92.81 91 THR A N 1
ATOM 690 C CA . THR A 1 91 ? 4.413 5.185 3.369 1.00 92.81 91 THR A CA 1
ATOM 691 C C . THR A 1 91 ? 3.449 3.993 3.373 1.00 92.81 91 THR A C 1
ATOM 693 O O . THR A 1 91 ? 3.728 2.963 4.001 1.00 92.81 91 THR A O 1
ATOM 696 N N . PRO A 1 92 ? 2.343 4.054 2.606 1.00 90.19 92 PRO A N 1
ATOM 697 C CA . PRO A 1 92 ? 1.449 2.911 2.439 1.00 90.19 92 PRO A CA 1
ATOM 698 C C . PRO A 1 92 ? 2.166 1.653 1.927 1.00 90.19 92 PRO A C 1
ATOM 700 O O . PRO A 1 92 ? 1.765 0.540 2.261 1.00 90.19 92 PRO A O 1
ATOM 703 N N . GLN A 1 93 ? 3.212 1.806 1.105 1.00 93.38 93 GLN A N 1
ATOM 704 C CA . GLN A 1 93 ? 4.022 0.691 0.607 1.00 93.38 93 GLN A CA 1
ATOM 705 C C . GLN A 1 93 ? 4.841 0.033 1.724 1.00 93.38 93 GLN A C 1
ATOM 707 O O . GLN A 1 93 ? 4.875 -1.194 1.797 1.00 93.38 93 GLN A O 1
ATOM 712 N N . MET A 1 94 ? 5.458 0.826 2.604 1.00 94.69 94 MET A N 1
ATOM 713 C CA . MET A 1 94 ? 6.225 0.309 3.745 1.00 94.69 94 MET A CA 1
ATOM 714 C C . MET A 1 94 ? 5.322 -0.442 4.723 1.00 94.69 94 MET A C 1
ATOM 716 O O . MET A 1 94 ? 5.624 -1.575 5.093 1.00 94.69 94 MET A O 1
ATOM 720 N N . ALA A 1 95 ? 4.173 0.147 5.069 1.00 93.00 95 ALA A N 1
ATOM 721 C CA . ALA A 1 95 ? 3.198 -0.492 5.949 1.00 93.00 95 ALA A CA 1
ATOM 722 C C . ALA A 1 95 ? 2.657 -1.801 5.348 1.00 93.00 95 ALA A C 1
ATOM 724 O O . ALA A 1 95 ? 2.462 -2.786 6.055 1.00 93.00 95 ALA A O 1
ATOM 725 N N . ALA A 1 96 ? 2.450 -1.845 4.028 1.00 94.31 96 ALA A N 1
ATOM 726 C CA . ALA A 1 96 ? 2.030 -3.061 3.335 1.00 94.31 96 ALA A CA 1
ATOM 727 C C . ALA A 1 96 ? 3.085 -4.172 3.390 1.00 94.31 96 ALA A C 1
ATOM 729 O O . ALA A 1 96 ? 2.733 -5.329 3.621 1.00 94.31 96 ALA A O 1
ATOM 730 N N . HIS A 1 97 ? 4.361 -3.825 3.213 1.00 95.62 97 HIS A N 1
ATOM 731 C CA . HIS A 1 97 ? 5.462 -4.778 3.310 1.00 95.62 97 HIS A CA 1
ATOM 732 C C . HIS A 1 97 ? 5.576 -5.372 4.724 1.00 95.62 97 HIS A C 1
ATOM 734 O O . HIS A 1 97 ? 5.626 -6.592 4.868 1.00 95.62 97 HIS A O 1
ATOM 740 N N . ASP A 1 98 ? 5.542 -4.529 5.760 1.00 94.88 98 ASP A N 1
ATOM 741 C CA . ASP A 1 98 ? 5.654 -4.962 7.161 1.00 94.88 98 ASP A CA 1
ATOM 742 C C . ASP A 1 98 ? 4.470 -5.832 7.608 1.00 94.88 98 ASP A C 1
ATOM 744 O O . ASP A 1 98 ? 4.643 -6.903 8.191 1.00 94.88 98 ASP A O 1
ATOM 748 N N . LEU A 1 99 ? 3.251 -5.444 7.222 1.00 92.06 99 LEU A N 1
ATOM 749 C CA . LEU A 1 99 ? 2.042 -6.219 7.506 1.00 92.06 99 LEU A CA 1
ATOM 750 C C . LEU A 1 99 ? 1.882 -7.461 6.617 1.00 92.06 99 LEU A C 1
ATOM 752 O O . LEU A 1 99 ? 0.925 -8.213 6.808 1.00 92.06 99 LEU A O 1
ATOM 756 N N . ARG A 1 100 ? 2.775 -7.680 5.639 1.00 93.50 100 ARG A N 1
ATOM 757 C CA . ARG A 1 100 ? 2.657 -8.720 4.597 1.00 93.50 100 ARG A CA 1
ATOM 758 C C . ARG A 1 100 ? 1.295 -8.693 3.890 1.00 93.50 100 ARG A C 1
ATOM 760 O O . ARG A 1 100 ? 0.718 -9.729 3.560 1.00 93.50 100 ARG A O 1
ATOM 767 N N . LEU A 1 101 ? 0.775 -7.490 3.660 1.00 91.81 101 LEU A N 1
ATOM 768 C CA . LEU A 1 101 ? -0.495 -7.249 2.983 1.00 91.81 101 LEU A CA 1
ATOM 769 C C . LEU A 1 101 ? -0.262 -6.679 1.588 1.00 91.81 101 LEU A C 1
ATOM 771 O O . LEU A 1 101 ? 0.712 -5.983 1.316 1.00 91.81 101 LEU A O 1
ATOM 775 N N . HIS A 1 102 ? -1.220 -6.902 0.691 1.00 94.31 102 HIS A N 1
ATOM 776 C CA . HIS A 1 102 ? -1.190 -6.233 -0.602 1.00 94.31 102 HIS A CA 1
ATOM 777 C C . HIS A 1 102 ? -1.379 -4.708 -0.415 1.00 94.31 102 HIS A C 1
ATOM 779 O O . HIS A 1 102 ? -2.323 -4.301 0.271 1.00 94.31 102 HIS A O 1
ATOM 785 N N . PRO A 1 103 ? -0.598 -3.835 -1.083 1.00 92.00 103 PRO A N 1
ATOM 786 C CA . PRO A 1 103 ? -0.670 -2.379 -0.892 1.00 92.00 103 PRO A CA 1
ATOM 787 C C . PRO A 1 103 ? -2.057 -1.773 -1.127 1.00 92.00 103 PRO A C 1
ATOM 789 O O . PRO A 1 103 ? -2.441 -0.798 -0.486 1.00 92.00 103 PRO A O 1
ATOM 792 N N . LYS A 1 104 ? -2.845 -2.364 -2.036 1.00 93.88 104 LYS A N 1
ATOM 793 C CA . LYS A 1 104 ? -4.247 -1.961 -2.254 1.00 93.88 104 LYS A CA 1
ATOM 794 C C . LYS A 1 104 ? -5.113 -2.155 -1.006 1.00 93.88 104 LYS A C 1
ATOM 796 O O . LYS A 1 104 ? -5.974 -1.321 -0.756 1.00 93.88 104 LYS A O 1
ATOM 801 N N . ARG A 1 105 ? -4.889 -3.219 -0.226 1.00 93.75 105 ARG A N 1
ATOM 802 C CA . ARG A 1 105 ? -5.670 -3.503 0.986 1.00 93.75 105 ARG A CA 1
ATOM 803 C C . ARG A 1 105 ? -5.368 -2.487 2.082 1.00 93.75 105 ARG A C 1
ATOM 805 O O . ARG A 1 105 ? -6.302 -1.993 2.695 1.00 93.75 105 ARG A O 1
ATOM 812 N N . VAL A 1 106 ? -4.099 -2.118 2.253 1.00 92.50 106 VAL A N 1
ATOM 813 C CA . VAL A 1 106 ? -3.689 -1.058 3.190 1.00 92.50 106 VAL A CA 1
ATOM 814 C C . VAL A 1 106 ? -4.319 0.281 2.816 1.00 92.50 106 VAL A C 1
ATOM 816 O O . VAL A 1 106 ? -4.890 0.941 3.674 1.00 92.50 106 VAL A O 1
ATOM 819 N N . ARG A 1 107 ? -4.306 0.654 1.528 1.00 93.12 107 ARG A N 1
ATOM 820 C CA . ARG A 1 107 ? -4.975 1.883 1.063 1.00 93.12 107 ARG A CA 1
ATOM 821 C C . ARG A 1 107 ? -6.489 1.845 1.251 1.00 93.12 107 ARG A C 1
ATOM 823 O O . ARG A 1 107 ? -7.069 2.879 1.543 1.00 93.12 107 ARG A O 1
ATOM 830 N N . GLN A 1 108 ? -7.119 0.686 1.058 1.00 94.50 108 GLN A N 1
ATOM 831 C CA . GLN A 1 108 ? -8.554 0.540 1.287 1.00 94.50 108 GLN A CA 1
ATOM 832 C C . GLN A 1 108 ? -8.887 0.762 2.763 1.00 94.50 108 GLN A C 1
ATOM 834 O O . GLN A 1 108 ? -9.695 1.625 3.059 1.00 94.50 108 GLN A O 1
ATOM 839 N N . ILE A 1 109 ? -8.185 0.078 3.673 1.00 92.19 109 ILE A N 1
ATOM 840 C CA . ILE A 1 109 ? -8.373 0.254 5.121 1.00 92.19 109 ILE A CA 1
ATOM 841 C C . ILE A 1 109 ? -8.105 1.709 5.520 1.00 92.19 109 ILE A C 1
ATOM 843 O O . ILE A 1 109 ? -8.877 2.297 6.262 1.00 92.19 109 ILE A O 1
ATOM 847 N N . ALA A 1 110 ? -7.052 2.326 4.985 1.00 92.25 110 ALA A N 1
ATOM 848 C CA . ALA A 1 110 ? -6.769 3.724 5.273 1.00 92.25 110 ALA A CA 1
ATOM 849 C C . ALA A 1 110 ? -7.899 4.665 4.826 1.00 92.25 110 ALA A C 1
ATOM 851 O O . ALA A 1 110 ? -8.201 5.618 5.529 1.00 92.25 110 ALA A O 1
ATOM 852 N N . ARG A 1 111 ? -8.572 4.386 3.702 1.00 93.44 111 ARG A N 1
ATOM 853 C CA . ARG A 1 111 ? -9.762 5.148 3.295 1.00 93.44 111 ARG A CA 1
ATOM 854 C C . ARG A 1 111 ? -10.960 4.873 4.195 1.00 93.44 111 ARG A C 1
ATOM 856 O O . ARG A 1 111 ? -11.605 5.825 4.609 1.00 93.44 111 ARG A O 1
ATOM 863 N N . ASP A 1 112 ? -11.227 3.602 4.489 1.00 93.62 112 ASP A N 1
ATOM 864 C CA . ASP A 1 112 ? -12.384 3.170 5.283 1.00 93.62 112 ASP A CA 1
ATOM 865 C C . ASP A 1 112 ? -12.357 3.765 6.702 1.00 93.62 112 ASP A C 1
ATOM 867 O O . ASP A 1 112 ? -13.407 4.021 7.280 1.00 93.62 112 ASP A O 1
ATOM 871 N N . TYR A 1 113 ? -11.157 4.009 7.245 1.00 92.56 113 TYR A N 1
ATOM 872 C CA . TYR A 1 113 ? -10.941 4.565 8.586 1.00 92.56 113 TYR A CA 1
ATOM 873 C C . TYR A 1 113 ? -10.334 5.977 8.581 1.00 92.56 113 TYR A C 1
ATOM 875 O O . TYR A 1 113 ? -9.829 6.420 9.607 1.00 92.56 113 TYR A O 1
ATOM 883 N N . HIS A 1 114 ? -10.358 6.681 7.443 1.00 92.25 114 HIS A N 1
ATOM 884 C CA . HIS A 1 114 ? -9.861 8.060 7.311 1.00 92.25 114 HIS A CA 1
ATOM 885 C C . HIS A 1 114 ? -8.413 8.288 7.808 1.00 92.25 114 HIS A C 1
ATOM 887 O O . HIS A 1 114 ? -8.075 9.352 8.321 1.00 92.25 114 HIS A O 1
ATOM 893 N N . ILE A 1 115 ? -7.531 7.302 7.626 1.00 91.94 115 ILE A N 1
ATOM 894 C CA . ILE A 1 115 ? -6.117 7.360 8.015 1.00 91.94 115 ILE A CA 1
ATOM 895 C C . ILE A 1 115 ? -5.305 8.075 6.927 1.00 91.94 115 ILE A C 1
ATOM 897 O O . ILE A 1 115 ? -5.236 7.621 5.779 1.00 91.94 115 ILE A O 1
ATOM 901 N N . THR A 1 116 ? -4.625 9.160 7.296 1.00 91.88 116 THR A N 1
ATOM 902 C CA . THR A 1 116 ? -3.733 9.924 6.415 1.00 91.88 116 THR A CA 1
ATOM 903 C C . THR A 1 116 ? -2.274 9.523 6.605 1.00 91.88 116 THR A C 1
ATOM 905 O O . THR A 1 116 ? -1.765 9.458 7.719 1.00 91.88 116 THR A O 1
ATOM 908 N N . PHE A 1 117 ? -1.569 9.282 5.498 1.00 88.69 117 PHE A N 1
ATOM 909 C CA . PHE A 1 117 ? -0.121 9.079 5.513 1.00 88.69 117 PHE A CA 1
ATOM 910 C C . PHE A 1 117 ? 0.571 10.406 5.214 1.00 88.69 117 PHE A C 1
ATOM 912 O O . PHE A 1 117 ? 0.453 10.927 4.104 1.00 88.69 117 PHE A O 1
ATOM 919 N N . HIS A 1 118 ? 1.293 10.943 6.194 1.00 79.62 118 HIS A N 1
ATOM 920 C CA . HIS A 1 118 ? 2.109 12.135 6.001 1.00 79.62 118 HIS A CA 1
ATOM 921 C C . HIS A 1 118 ? 3.494 11.707 5.519 1.00 79.62 118 HIS A C 1
ATOM 923 O O . HIS A 1 118 ? 4.222 11.011 6.223 1.00 79.62 118 HIS A O 1
ATOM 929 N N . CYS A 1 119 ? 3.858 12.104 4.301 1.00 62.53 119 CYS A N 1
ATOM 930 C CA . CYS A 1 119 ? 5.245 12.015 3.868 1.00 62.53 119 CYS A CA 1
ATOM 931 C C . CYS A 1 119 ? 6.032 13.088 4.624 1.00 62.53 119 CYS A C 1
ATOM 933 O O . CYS A 1 119 ? 5.772 14.275 4.428 1.00 62.53 119 CYS A O 1
ATOM 935 N N . LEU A 1 120 ? 6.964 12.674 5.486 1.00 63.00 120 LEU A N 1
ATOM 936 C CA . LEU A 1 120 ? 7.980 13.578 6.023 1.00 63.00 120 LEU A CA 1
ATOM 937 C C . LEU A 1 120 ? 8.760 14.134 4.821 1.00 63.00 120 LEU A C 1
ATOM 939 O O . LEU A 1 120 ? 9.339 13.360 4.055 1.00 63.00 120 LEU A O 1
ATOM 943 N N . ARG A 1 121 ? 8.642 15.444 4.599 1.00 50.09 121 ARG A N 1
ATOM 944 C CA . ARG A 1 121 ? 9.357 16.196 3.562 1.00 50.09 121 ARG A CA 1
ATOM 945 C C . ARG A 1 121 ? 10.692 16.681 4.097 1.00 50.09 121 ARG A C 1
ATOM 947 O O . ARG A 1 121 ? 10.731 17.021 5.299 1.00 50.09 121 ARG A O 1
#

pLDDT: mean 72.14, std 20.75, range [37.59, 95.62]